Protein AF-X2JGP3-F1 (afdb_monomer_lite)

Organism: Escherichia coli (NCBI:txid562)

pLDDT: mean 93.99, std 7.28, range [51.81, 98.81]

Foldseek 3Di:
DPCCVQQHVDDDDFVRLQVVQVCLVVVNDPDDPVVSVVCVVPFDWDAAPPGKIWGWDKDKHAHADPVRHGDQQWIKIWIWGWIDDPRDIGTGIDIDTHRGHDPDGRNVVSVVCCSHCVVVVVVVD

InterPro domains:
  IPR001460 Penicillin-binding protein, transpeptidase [PF00905] (2-96)
  IPR012338 Beta-lactamase/transpeptidase-like [G3DSA:3.40.710.10] (1-125)
  IPR012338 Beta-lactamase/transpeptidase-like [SSF56601] (3-111)

Structure (mmCIF, N/CA/C/O backbone):
data_AF-X2JGP3-F1
#
_entry.id   AF-X2JGP3-F1
#
loop_
_atom_site.group_PDB
_atom_site.id
_atom_site.type_symbol
_atom_site.label_atom_id
_atom_site.label_alt_id
_atom_site.label_comp_id
_atom_site.label_asym_id
_atom_site.label_entity_id
_atom_site.label_seq_id
_atom_site.pdbx_PDB_ins_code
_atom_site.Cartn_x
_atom_site.Cartn_y
_atom_site.Cartn_z
_atom_site.occupancy
_atom_site.B_iso_or_equiv
_atom_site.auth_seq_id
_atom_site.auth_comp_id
_atom_site.auth_asym_id
_atom_site.auth_atom_id
_atom_site.pdbx_PDB_model_num
ATOM 1 N N . MET A 1 1 ? 11.694 18.860 -6.972 1.00 55.53 1 MET A N 1
ATOM 2 C CA . MET A 1 1 ? 11.766 17.402 -6.714 1.00 55.53 1 MET A CA 1
ATOM 3 C C . MET A 1 1 ? 10.374 16.788 -6.854 1.00 55.53 1 MET A C 1
ATOM 5 O O . MET A 1 1 ? 9.658 16.713 -5.870 1.00 55.53 1 MET A O 1
ATOM 9 N N . THR A 1 2 ? 9.961 16.382 -8.056 1.00 74.50 2 THR A N 1
ATOM 10 C CA . THR A 1 2 ? 8.604 15.843 -8.314 1.00 74.50 2 THR A CA 1
ATOM 11 C C . THR A 1 2 ? 8.587 14.356 -8.690 1.00 74.50 2 THR A C 1
ATOM 13 O O . THR A 1 2 ? 7.562 13.853 -9.127 1.00 74.50 2 THR A O 1
ATOM 16 N N . GLN A 1 3 ? 9.717 13.647 -8.562 1.00 84.44 3 GLN A N 1
ATOM 17 C CA . GLN A 1 3 ? 9.841 12.245 -8.996 1.00 84.44 3 GLN A CA 1
ATOM 18 C C . GLN A 1 3 ? 10.696 11.375 -8.057 1.00 84.44 3 GLN A C 1
ATOM 20 O O . GLN A 1 3 ? 11.064 10.262 -8.423 1.00 84.44 3 GLN A O 1
ATOM 25 N N . SER A 1 4 ? 11.018 11.838 -6.841 1.00 89.25 4 SER A N 1
ATOM 26 C CA . SER A 1 4 ? 11.873 11.079 -5.906 1.00 89.25 4 SER A CA 1
ATOM 27 C C . SER A 1 4 ? 11.289 9.712 -5.527 1.00 89.25 4 SER A C 1
ATOM 29 O O . SER A 1 4 ? 12.045 8.788 -5.248 1.00 89.25 4 SER A O 1
ATOM 31 N N . TRP A 1 5 ? 9.962 9.565 -5.565 1.00 88.38 5 TRP A N 1
ATOM 32 C CA . TRP A 1 5 ? 9.235 8.324 -5.277 1.00 88.38 5 TRP A CA 1
ATOM 33 C C . TRP A 1 5 ? 9.018 7.419 -6.502 1.00 88.38 5 TRP A C 1
ATOM 35 O O . TRP A 1 5 ? 8.537 6.298 -6.357 1.00 88.38 5 TRP A O 1
ATOM 45 N N . LEU A 1 6 ? 9.362 7.873 -7.713 1.00 85.75 6 LEU A N 1
ATOM 46 C CA . LEU A 1 6 ? 9.202 7.102 -8.951 1.00 85.75 6 LEU A CA 1
ATOM 47 C C . LEU A 1 6 ? 10.472 6.300 -9.251 1.00 85.75 6 LEU A C 1
ATOM 49 O O . LEU A 1 6 ? 11.242 6.642 -10.150 1.00 85.75 6 LEU A O 1
ATOM 53 N N . MET A 1 7 ? 10.697 5.228 -8.483 1.00 83.06 7 MET A N 1
ATOM 54 C CA . MET A 1 7 ? 11.856 4.333 -8.647 1.00 83.06 7 MET A CA 1
ATOM 55 C C . MET A 1 7 ? 13.189 5.107 -8.672 1.00 83.06 7 MET A C 1
ATOM 57 O O . MET A 1 7 ? 14.015 4.934 -9.576 1.00 83.06 7 MET A O 1
ATOM 61 N N . SER A 1 8 ? 13.347 6.027 -7.717 1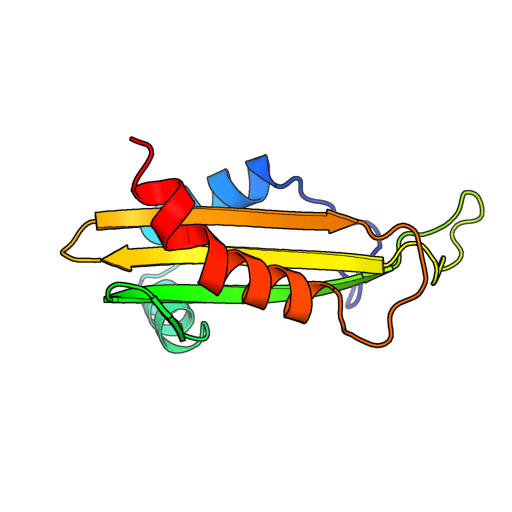.00 84.69 8 SER A N 1
ATOM 62 C CA . SER A 1 8 ? 14.472 6.959 -7.617 1.00 84.69 8 SER A CA 1
ATOM 63 C C . SER A 1 8 ? 15.066 6.915 -6.201 1.00 84.69 8 SER A C 1
ATOM 65 O O . SER A 1 8 ? 15.346 5.830 -5.700 1.00 84.69 8 SER A O 1
ATOM 67 N N . SER A 1 9 ? 15.304 8.063 -5.567 1.00 86.88 9 SER A N 1
ATOM 68 C CA . SER A 1 9 ? 16.019 8.153 -4.293 1.00 86.88 9 SER A CA 1
ATOM 69 C C . SER A 1 9 ? 15.194 7.757 -3.070 1.00 86.88 9 SER A C 1
ATOM 71 O O . SER A 1 9 ? 15.766 7.283 -2.090 1.00 86.88 9 SER A O 1
ATOM 73 N N . LEU A 1 10 ? 13.871 7.944 -3.093 1.00 91.56 10 LEU A N 1
ATOM 74 C CA . LEU A 1 10 ? 13.020 7.541 -1.978 1.00 91.56 10 LEU A CA 1
ATOM 75 C C . LEU A 1 10 ? 12.776 6.033 -2.047 1.00 91.56 10 LEU A C 1
ATOM 77 O O . LEU A 1 10 ? 12.213 5.526 -3.018 1.00 91.56 10 LEU A O 1
ATOM 81 N N . THR A 1 11 ? 13.169 5.332 -0.990 1.00 93.44 11 THR A N 1
ATOM 82 C CA . THR A 1 11 ? 12.964 3.891 -0.833 1.00 93.44 11 THR A CA 1
ATOM 83 C C . THR A 1 11 ? 12.307 3.609 0.511 1.00 93.44 11 THR A C 1
ATOM 85 O O . THR A 1 11 ? 12.467 4.371 1.463 1.00 93.44 11 THR A O 1
ATOM 88 N N . ILE A 1 12 ? 11.512 2.543 0.564 1.00 97.00 12 ILE A N 1
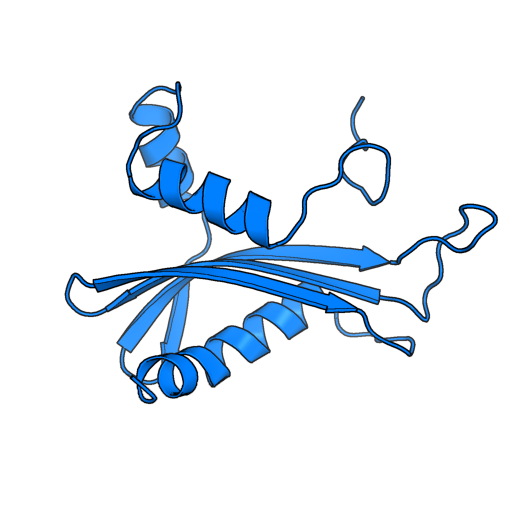ATOM 89 C CA . ILE A 1 12 ? 10.840 2.080 1.777 1.00 97.00 12 ILE A CA 1
ATOM 90 C C . ILE A 1 12 ? 10.618 0.569 1.669 1.00 97.00 12 ILE A C 1
ATOM 92 O O . ILE A 1 12 ? 10.176 0.062 0.635 1.00 97.00 12 ILE A O 1
ATOM 96 N N . SER A 1 13 ? 10.953 -0.166 2.721 1.00 97.62 13 SER A N 1
ATOM 97 C CA . SER A 1 13 ? 10.734 -1.610 2.812 1.00 97.62 13 SER A CA 1
ATOM 98 C C . SER A 1 13 ? 9.282 -1.944 3.191 1.00 97.62 13 SER A C 1
ATOM 100 O O . SER A 1 13 ? 8.583 -1.108 3.773 1.00 97.62 13 SER A O 1
ATOM 102 N N . PRO A 1 14 ? 8.802 -3.184 2.954 1.00 98.06 14 PRO A N 1
ATOM 103 C CA . PRO A 1 14 ? 7.473 -3.597 3.412 1.00 98.06 14 PRO A CA 1
ATOM 104 C C . PRO A 1 14 ? 7.298 -3.454 4.928 1.00 98.06 14 PRO A C 1
ATOM 106 O O . PRO A 1 14 ? 6.236 -3.066 5.398 1.00 98.06 14 PRO A O 1
ATOM 109 N N . LYS A 1 15 ? 8.354 -3.703 5.710 1.00 98.44 15 LYS A N 1
ATOM 110 C CA . LYS A 1 15 ? 8.315 -3.548 7.169 1.00 98.44 15 LYS A CA 1
ATOM 111 C C . LYS A 1 15 ? 8.111 -2.088 7.582 1.00 98.44 15 LYS A C 1
ATOM 113 O O . LYS A 1 15 ? 7.326 -1.820 8.487 1.00 98.44 15 LYS A O 1
ATOM 118 N N . GLU A 1 16 ? 8.786 -1.155 6.920 1.00 98.56 16 GLU A N 1
ATOM 119 C CA . GLU A 1 16 ? 8.615 0.279 7.178 1.00 98.56 16 GLU A CA 1
ATOM 120 C C . GLU A 1 16 ? 7.232 0.773 6.734 1.00 98.56 16 GLU A C 1
ATOM 122 O O . GLU A 1 16 ? 6.623 1.566 7.450 1.00 98.56 16 GLU A O 1
ATOM 127 N N . GLN A 1 17 ? 6.682 0.242 5.632 1.00 98.62 17 GLN A N 1
ATOM 128 C CA . GLN A 1 17 ? 5.285 0.485 5.237 1.00 98.62 17 GLN A CA 1
ATOM 129 C C . GLN A 1 17 ? 4.313 0.076 6.353 1.00 98.62 17 GLN A C 1
ATOM 131 O O . GLN A 1 17 ? 3.459 0.868 6.750 1.00 98.62 17 GLN A O 1
ATOM 136 N N . ILE A 1 18 ? 4.478 -1.127 6.919 1.00 98.56 18 ILE A N 1
ATOM 137 C CA . ILE A 1 18 ? 3.663 -1.592 8.052 1.00 98.56 18 ILE A CA 1
ATOM 138 C C . ILE A 1 18 ? 3.805 -0.655 9.255 1.00 98.56 18 ILE A C 1
ATOM 140 O O . ILE A 1 18 ? 2.803 -0.283 9.858 1.00 98.56 18 ILE A O 1
ATOM 144 N N . GLN A 1 19 ? 5.025 -0.252 9.618 1.00 98.56 19 GLN A N 1
ATOM 145 C CA . GLN A 1 19 ? 5.252 0.638 10.764 1.00 98.56 19 GLN A CA 1
ATOM 146 C C . GLN A 1 19 ? 4.600 2.011 10.577 1.00 98.56 19 GLN A C 1
ATOM 148 O O . GLN A 1 19 ? 4.001 2.541 11.516 1.00 98.56 19 GLN A O 1
ATOM 153 N N . PHE A 1 20 ? 4.691 2.579 9.374 1.00 98.62 20 PHE A N 1
ATOM 154 C CA . PHE A 1 20 ? 4.009 3.821 9.030 1.00 98.62 20 PHE A CA 1
ATOM 155 C C . PHE A 1 20 ? 2.489 3.664 9.141 1.00 98.62 20 PHE A C 1
ATOM 157 O O . PHE A 1 20 ? 1.844 4.451 9.834 1.00 98.62 20 PHE A O 1
ATOM 164 N N . LEU A 1 21 ? 1.927 2.617 8.531 1.00 98.38 21 LEU A N 1
ATOM 165 C CA . LEU A 1 21 ? 0.487 2.369 8.531 1.00 98.38 21 LEU A CA 1
ATOM 166 C C . LEU A 1 21 ? -0.058 2.060 9.927 1.00 98.38 21 LEU A C 1
ATOM 168 O O . LEU A 1 21 ? -1.115 2.568 10.272 1.00 98.38 21 LEU A O 1
ATOM 172 N N . LEU A 1 22 ? 0.671 1.324 10.772 1.00 98.25 22 LEU A N 1
ATOM 173 C CA . LEU A 1 22 ? 0.289 1.099 12.173 1.00 98.25 22 LEU A CA 1
ATOM 174 C C . LEU A 1 22 ? 0.178 2.412 12.957 1.00 98.25 22 LEU A C 1
ATOM 176 O O . LEU A 1 22 ? -0.713 2.564 13.789 1.00 98.25 22 LEU A O 1
ATOM 180 N N . ARG A 1 23 ? 1.070 3.376 12.700 1.00 98.38 23 ARG A N 1
ATOM 181 C CA . ARG A 1 23 ? 0.965 4.713 13.299 1.00 98.38 23 ARG A CA 1
ATOM 182 C C . ARG A 1 23 ? -0.180 5.515 12.700 1.00 98.38 23 ARG A C 1
ATOM 184 O O . ARG A 1 23 ? -0.828 6.234 13.449 1.00 98.38 23 ARG A O 1
ATOM 191 N N . PHE A 1 24 ? -0.411 5.403 11.394 1.00 97.94 24 PHE A N 1
ATOM 192 C CA . PHE A 1 24 ? -1.523 6.065 10.718 1.00 97.94 24 PHE A CA 1
ATOM 193 C C . PHE A 1 24 ? -2.865 5.605 11.295 1.00 97.94 24 PHE A C 1
ATOM 195 O O . PHE A 1 24 ? -3.619 6.431 11.798 1.00 97.94 24 PHE A O 1
ATOM 202 N N . VAL A 1 25 ? -3.120 4.293 11.327 1.00 96.25 25 VAL A N 1
ATOM 203 C CA . VAL A 1 25 ? -4.402 3.762 11.813 1.00 96.25 25 VAL A CA 1
ATOM 204 C C . VAL A 1 25 ? -4.623 4.001 13.307 1.00 96.25 25 VAL A C 1
ATOM 206 O O . VAL A 1 25 ? -5.756 4.111 13.755 1.00 96.25 25 VAL A O 1
ATOM 209 N N . ALA A 1 26 ? -3.543 4.147 14.080 1.00 96.44 26 ALA A N 1
ATOM 210 C CA . ALA A 1 26 ? -3.600 4.502 15.495 1.00 96.44 26 ALA A CA 1
ATOM 211 C C . ALA A 1 26 ? -3.623 6.022 15.765 1.00 96.44 26 ALA A C 1
ATOM 213 O O . ALA A 1 26 ? -3.502 6.412 16.925 1.00 96.44 26 ALA A O 1
ATOM 214 N N . HIS A 1 27 ? -3.699 6.867 14.728 1.00 97.69 27 HIS A N 1
ATOM 215 C CA . HIS A 1 27 ? -3.659 8.335 14.819 1.00 97.69 27 HIS A CA 1
ATOM 216 C C . HIS A 1 27 ? -2.406 8.877 15.556 1.00 97.69 27 HIS A C 1
ATOM 218 O O . HIS A 1 27 ? -2.458 9.823 16.335 1.00 97.69 27 HIS A O 1
ATOM 224 N N . LYS A 1 28 ? -1.229 8.267 15.325 1.00 98.31 28 LYS A N 1
ATOM 225 C CA . LYS A 1 28 ? 0.065 8.591 15.984 1.00 98.31 28 LYS A CA 1
ATOM 226 C C . LYS A 1 28 ? 1.092 9.300 15.089 1.00 98.31 28 LYS A C 1
ATOM 228 O O . LYS A 1 28 ? 2.274 9.410 15.444 1.00 98.31 28 LYS A O 1
ATOM 233 N N . LEU A 1 29 ? 0.710 9.710 13.888 1.00 98.31 29 LEU A N 1
ATOM 234 C CA . LEU A 1 29 ? 1.483 10.638 13.060 1.00 98.31 29 LEU A CA 1
ATOM 235 C C . LEU A 1 29 ? 1.270 12.088 13.542 1.00 98.31 29 LEU A C 1
ATOM 237 O O . LEU A 1 29 ? 0.166 12.429 13.961 1.00 98.31 29 LEU A O 1
ATOM 241 N N . PRO A 1 30 ? 2.300 12.952 13.474 1.00 98.00 30 PRO A N 1
ATOM 242 C CA . PRO A 1 30 ? 2.221 14.347 13.908 1.00 98.00 30 PRO A CA 1
ATOM 243 C C . PRO A 1 30 ? 1.554 15.227 12.833 1.00 98.00 30 PRO A C 1
ATOM 245 O O . PRO A 1 30 ? 2.190 16.097 12.243 1.00 98.00 30 PRO A O 1
ATOM 248 N N . VAL A 1 31 ? 0.284 14.955 12.540 1.00 97.94 31 VAL A N 1
ATOM 249 C CA . VAL A 1 31 ? -0.563 15.700 11.591 1.00 97.94 31 VAL A CA 1
ATOM 250 C C . VAL A 1 31 ? -1.903 16.030 12.256 1.00 97.94 31 VAL A C 1
ATOM 252 O O . VAL A 1 31 ? -2.194 15.519 13.334 1.00 97.94 31 VAL A O 1
ATOM 255 N N . SER A 1 32 ? -2.710 16.907 11.655 1.00 98.38 32 SER A N 1
ATOM 256 C CA . SER A 1 32 ? -4.028 17.258 12.200 1.00 98.38 32 SER A CA 1
ATOM 257 C C . SER A 1 32 ? -5.044 16.123 12.037 1.00 98.38 32 SER A C 1
ATOM 259 O O . SER A 1 32 ? -4.959 15.352 11.083 1.00 98.38 32 SER A O 1
ATOM 261 N N . GLU A 1 33 ? -6.063 16.077 12.902 1.00 98.00 33 GLU A N 1
ATOM 262 C CA . GLU A 1 33 ? -7.203 15.150 12.751 1.00 98.00 33 GLU A CA 1
ATOM 263 C C . GLU A 1 33 ? -7.875 15.287 11.380 1.00 98.00 33 GLU A C 1
ATOM 265 O O . GLU A 1 33 ? -8.087 14.296 10.691 1.00 98.00 33 GLU A O 1
ATOM 270 N N . ALA A 1 34 ? -8.049 16.521 10.895 1.00 98.31 34 ALA A N 1
ATOM 271 C CA . ALA A 1 34 ? -8.585 16.767 9.558 1.00 98.31 34 ALA A CA 1
ATOM 272 C C . ALA A 1 34 ? -7.759 16.098 8.437 1.00 98.31 34 ALA A C 1
ATOM 274 O O . ALA A 1 34 ? -8.311 15.726 7.403 1.00 98.31 34 ALA A O 1
ATOM 275 N N . ALA A 1 35 ? -6.441 15.932 8.609 1.00 98.12 35 ALA A N 1
ATOM 276 C CA . ALA A 1 35 ? -5.617 15.220 7.634 1.00 98.12 35 ALA A CA 1
ATOM 277 C C . ALA A 1 35 ? -5.885 13.707 7.651 1.00 98.12 35 ALA A C 1
ATOM 279 O O . ALA A 1 35 ? -5.881 13.088 6.585 1.00 98.12 35 ALA A O 1
ATOM 280 N N . TYR A 1 36 ? -6.149 13.120 8.824 1.00 98.00 36 TYR A N 1
ATOM 281 C CA . TYR A 1 36 ? -6.606 11.734 8.917 1.00 98.00 36 TYR A CA 1
ATOM 282 C C . TYR A 1 36 ? -7.967 11.572 8.258 1.00 98.00 36 TYR A C 1
ATOM 284 O O . TYR A 1 36 ? -8.088 10.729 7.374 1.00 98.00 36 TYR A O 1
ATOM 292 N N . ASP A 1 37 ? -8.943 12.410 8.607 1.00 97.44 37 ASP A N 1
ATOM 293 C CA . ASP A 1 37 ? -10.303 12.338 8.060 1.00 97.44 37 ASP A CA 1
ATOM 294 C C . ASP A 1 37 ? -10.290 12.371 6.528 1.00 97.44 37 ASP A C 1
ATOM 296 O O . ASP A 1 37 ? -10.885 11.522 5.861 1.00 97.44 37 ASP A O 1
ATOM 300 N N . MET A 1 38 ? -9.528 13.306 5.955 1.00 97.88 38 MET A N 1
ATOM 301 C CA . MET A 1 38 ? -9.378 13.423 4.506 1.00 97.88 38 MET A CA 1
ATOM 302 C C . MET A 1 38 ? -8.654 12.223 3.889 1.00 97.88 38 MET A C 1
ATOM 304 O O . MET A 1 38 ? -9.025 11.778 2.801 1.00 97.88 38 MET A O 1
ATOM 308 N N . ALA A 1 39 ? -7.630 11.680 4.549 1.00 96.19 39 ALA A N 1
ATOM 309 C CA . ALA A 1 39 ? -6.943 10.485 4.067 1.00 96.19 39 ALA A CA 1
ATOM 310 C C . ALA A 1 39 ? -7.869 9.258 4.088 1.00 96.19 39 ALA A C 1
ATOM 312 O O . ALA A 1 39 ? -7.983 8.565 3.078 1.00 96.19 39 ALA A O 1
ATOM 313 N N . TYR A 1 40 ? -8.586 9.024 5.189 1.00 95.06 40 TYR A N 1
ATOM 314 C CA . TYR A 1 40 ? -9.573 7.949 5.301 1.00 95.06 40 TYR A CA 1
ATOM 315 C C . TYR A 1 40 ? -10.684 8.075 4.254 1.00 95.06 40 TYR A C 1
ATOM 317 O O . TYR A 1 40 ? -11.046 7.079 3.632 1.00 95.06 40 TYR A O 1
ATOM 325 N N . ALA A 1 41 ? -11.172 9.291 3.998 1.00 95.88 41 ALA A N 1
ATOM 326 C CA . ALA A 1 41 ? -12.227 9.537 3.017 1.00 95.88 41 ALA A CA 1
ATOM 327 C C . ALA A 1 41 ? -11.782 9.340 1.555 1.00 95.88 41 ALA A C 1
ATOM 329 O O . ALA A 1 41 ? -12.625 9.150 0.679 1.00 95.88 41 ALA A O 1
ATOM 330 N N . THR A 1 42 ? -10.479 9.414 1.265 1.00 97.25 42 THR A N 1
ATOM 331 C CA . THR A 1 42 ? -9.956 9.388 -0.114 1.00 97.25 42 THR A CA 1
ATOM 332 C C . THR A 1 42 ? -9.233 8.098 -0.480 1.00 97.25 42 THR A C 1
ATOM 334 O O . THR A 1 42 ? -9.109 7.788 -1.670 1.00 97.25 42 THR A O 1
ATOM 337 N N . ILE A 1 43 ? -8.757 7.325 0.499 1.00 97.81 43 ILE A N 1
ATOM 338 C CA . ILE A 1 43 ? -8.134 6.028 0.230 1.00 97.81 43 ILE A CA 1
ATOM 339 C C . ILE A 1 43 ? -9.200 5.063 -0.312 1.00 97.81 43 ILE A C 1
ATOM 341 O O . ILE A 1 43 ? -10.215 4.839 0.348 1.00 97.81 43 ILE A O 1
ATOM 345 N N . PRO A 1 44 ? -8.977 4.450 -1.493 1.00 98.00 44 PRO A N 1
ATOM 346 C CA . PRO A 1 44 ? -9.942 3.527 -2.071 1.00 98.00 44 PRO A CA 1
ATOM 347 C C . PRO A 1 44 ? -10.238 2.344 -1.152 1.00 98.00 44 PRO A C 1
ATOM 349 O O . PRO A 1 44 ? -9.321 1.727 -0.601 1.00 98.00 44 PRO A O 1
ATOM 352 N N . GLN A 1 45 ? -11.521 2.003 -1.071 1.00 97.69 45 GLN A N 1
ATOM 353 C CA . GLN A 1 45 ? -12.017 0.824 -0.380 1.00 97.69 45 GLN A CA 1
ATOM 354 C C . GLN A 1 45 ? -12.424 -0.254 -1.392 1.00 97.69 45 GLN A C 1
ATOM 356 O O . GLN A 1 45 ? -13.038 0.030 -2.421 1.00 97.69 45 GLN A O 1
ATOM 361 N N . TYR A 1 46 ? -12.108 -1.501 -1.070 1.00 97.38 46 TYR A N 1
ATOM 362 C CA . TYR A 1 46 ? -12.424 -2.701 -1.833 1.00 97.38 46 TYR A CA 1
ATOM 363 C C . TYR A 1 46 ? -13.108 -3.717 -0.919 1.00 97.38 46 TYR A C 1
ATOM 365 O O . TYR A 1 46 ? -12.891 -3.717 0.292 1.00 97.38 46 TYR A O 1
ATOM 373 N N . GLN A 1 47 ? -13.916 -4.600 -1.494 1.00 96.19 47 GLN A N 1
ATOM 374 C CA . GLN A 1 47 ? -14.495 -5.726 -0.765 1.00 96.19 47 GLN A CA 1
ATOM 375 C C . GLN A 1 47 ? -13.666 -6.978 -1.045 1.00 96.19 47 GLN A C 1
ATOM 377 O O . GLN A 1 47 ? -13.431 -7.317 -2.206 1.00 96.19 47 GLN A O 1
ATOM 382 N N . ALA A 1 48 ? -13.222 -7.646 0.013 1.00 94.06 48 ALA A N 1
ATOM 383 C CA . ALA A 1 48 ? -12.651 -8.984 -0.049 1.00 94.06 48 ALA A CA 1
ATOM 384 C C . ALA A 1 48 ? -13.690 -10.013 0.423 1.00 94.06 48 ALA A C 1
ATOM 386 O O . ALA A 1 48 ? -14.724 -9.667 1.007 1.00 94.06 48 ALA A O 1
ATOM 387 N N . ALA A 1 49 ? -13.435 -11.294 0.152 1.00 88.12 49 ALA A N 1
ATOM 388 C CA . ALA A 1 49 ? -14.354 -12.351 0.556 1.00 88.12 49 ALA A CA 1
ATOM 389 C C . ALA A 1 49 ? -14.538 -12.400 2.087 1.00 88.12 49 ALA A C 1
ATOM 391 O O . ALA A 1 49 ? -13.746 -11.866 2.865 1.00 88.12 49 ALA A O 1
ATOM 392 N N . GLU A 1 50 ? -15.634 -13.024 2.516 1.00 88.69 50 GLU A N 1
ATOM 393 C CA . GLU A 1 50 ? -16.027 -13.141 3.925 1.00 88.69 50 GLU A CA 1
ATOM 394 C C . GLU A 1 50 ? -16.252 -11.807 4.664 1.00 88.69 50 GLU A C 1
ATOM 396 O O . GLU A 1 50 ? -16.138 -11.757 5.890 1.00 88.69 50 GLU A O 1
ATOM 401 N N . GLY A 1 51 ? -16.586 -10.727 3.953 1.00 91.19 51 GLY A N 1
ATOM 402 C CA . GLY A 1 51 ? -16.999 -9.459 4.566 1.00 91.19 51 GLY A CA 1
ATOM 403 C C . GLY A 1 51 ? -15.852 -8.596 5.096 1.00 91.19 51 GLY A C 1
ATOM 404 O O . GLY A 1 51 ? -16.071 -7.779 5.987 1.00 91.19 51 GLY A O 1
ATOM 405 N N . TRP A 1 52 ? -14.635 -8.782 4.581 1.00 96.50 52 TRP A N 1
ATOM 406 C CA . TRP A 1 52 ? -13.521 -7.872 4.841 1.00 96.50 52 TRP A CA 1
ATOM 407 C C . TRP A 1 52 ? -13.631 -6.619 3.962 1.00 96.50 52 TRP A C 1
ATOM 409 O O . TRP A 1 52 ? -13.616 -6.716 2.733 1.00 96.50 52 TRP A O 1
ATOM 419 N N . ALA A 1 53 ? -13.663 -5.442 4.586 1.00 97.25 53 ALA A N 1
ATOM 420 C CA . ALA A 1 53 ? -13.476 -4.166 3.901 1.00 97.25 53 ALA A CA 1
ATOM 421 C C . ALA A 1 53 ? -11.980 -3.834 3.863 1.00 97.25 53 ALA A C 1
ATOM 423 O O . ALA A 1 53 ? -11.328 -3.787 4.902 1.00 97.25 53 ALA A O 1
ATOM 424 N N . VAL A 1 54 ? -11.416 -3.629 2.676 1.00 98.19 54 VAL A N 1
ATOM 425 C CA . VAL A 1 54 ? -9.979 -3.402 2.476 1.00 98.19 54 VAL A CA 1
ATOM 426 C C . VAL A 1 54 ? -9.750 -1.987 1.973 1.00 98.19 54 VAL A C 1
ATOM 428 O O . VAL A 1 54 ? -10.140 -1.657 0.857 1.00 98.19 54 VAL A O 1
ATOM 431 N N . HIS A 1 55 ? -9.068 -1.165 2.758 1.00 98.38 55 HIS A N 1
ATOM 432 C CA . HIS A 1 55 ? -8.608 0.159 2.357 1.00 98.38 55 HIS A CA 1
ATOM 433 C C . HIS A 1 55 ? -7.165 0.052 1.897 1.00 98.38 55 HIS A C 1
ATOM 435 O O . HIS A 1 55 ? -6.325 -0.505 2.606 1.00 98.38 55 HIS A O 1
ATOM 441 N N . GLY A 1 56 ? -6.838 0.581 0.723 1.00 98.06 56 GLY A N 1
ATOM 442 C CA . GLY A 1 56 ? -5.454 0.502 0.285 1.00 98.06 56 GLY A CA 1
ATOM 443 C C . GLY A 1 56 ? -5.135 1.206 -1.011 1.00 98.06 56 GLY A C 1
ATOM 444 O O . GLY A 1 56 ? -6.001 1.591 -1.803 1.00 98.06 56 GLY A O 1
ATOM 445 N N . LYS A 1 57 ? -3.834 1.338 -1.248 1.00 98.44 57 LYS A N 1
ATOM 446 C CA . LYS A 1 57 ? -3.306 1.984 -2.441 1.00 98.44 57 LYS A CA 1
ATOM 447 C C . LYS A 1 57 ? -2.337 1.074 -3.177 1.00 98.44 57 LYS A C 1
ATOM 449 O O . LYS A 1 57 ? -1.417 0.502 -2.597 1.00 98.44 57 LYS A O 1
ATOM 454 N N . SER A 1 58 ? -2.557 0.974 -4.486 1.00 98.31 58 SER A N 1
ATOM 455 C CA . SER A 1 58 ? -1.650 0.318 -5.420 1.00 98.31 58 SER A CA 1
ATOM 456 C C . SER A 1 58 ? -0.511 1.243 -5.853 1.00 98.31 58 SER A C 1
ATOM 458 O O . SER A 1 58 ? -0.712 2.456 -6.013 1.00 98.31 58 SER A O 1
ATOM 460 N N . GLY A 1 59 ? 0.657 0.649 -6.096 1.00 97.75 59 GLY A N 1
ATOM 461 C CA . GLY A 1 59 ? 1.814 1.280 -6.728 1.00 97.75 59 GLY A CA 1
ATOM 462 C C . GLY A 1 59 ? 2.462 0.330 -7.732 1.00 97.75 59 GLY A C 1
ATOM 463 O O . GLY A 1 59 ? 2.548 -0.869 -7.486 1.00 97.75 59 GLY A O 1
ATOM 464 N N . SER A 1 60 ? 2.915 0.862 -8.863 1.00 97.19 60 SER A N 1
ATOM 465 C CA . SER A 1 60 ? 3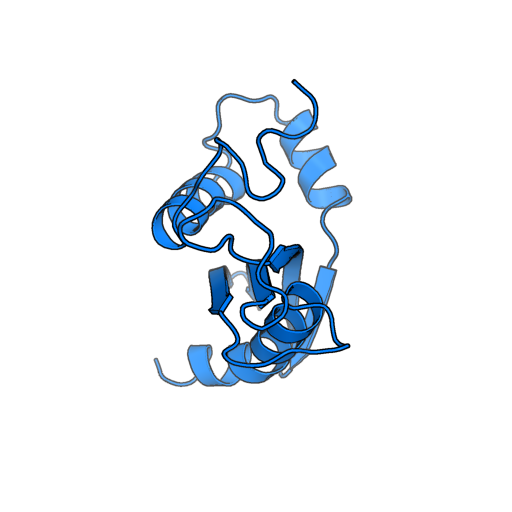.537 0.078 -9.933 1.00 97.19 60 SER A CA 1
ATOM 466 C C . SER A 1 60 ? 4.800 0.770 -10.420 1.00 97.19 60 SER A C 1
ATOM 468 O O . SER A 1 60 ? 4.868 1.998 -10.457 1.00 97.19 60 SER A O 1
ATOM 470 N N . GLY A 1 61 ? 5.782 -0.019 -10.825 1.00 95.06 61 GLY A N 1
ATOM 471 C CA . GLY A 1 61 ? 6.989 0.468 -11.474 1.00 95.06 61 GLY A CA 1
ATOM 472 C C . GLY A 1 61 ? 7.805 -0.687 -12.027 1.00 95.06 61 GLY A C 1
ATOM 473 O O . GLY A 1 61 ? 7.356 -1.829 -12.037 1.00 95.06 61 GLY A O 1
ATOM 474 N N . TRP A 1 62 ? 9.025 -0.391 -12.447 1.00 94.69 62 TRP A N 1
ATOM 475 C CA . TRP A 1 62 ? 9.993 -1.389 -12.884 1.00 94.69 62 TRP A CA 1
ATOM 476 C C . TRP A 1 62 ? 11.306 -1.140 -12.164 1.00 94.69 62 TRP A C 1
ATOM 478 O O . TRP A 1 62 ? 11.713 0.014 -11.991 1.00 94.69 62 TRP A O 1
ATOM 488 N N . LEU A 1 63 ? 11.965 -2.215 -11.734 1.00 92.94 63 LEU A N 1
ATOM 489 C CA . LEU A 1 63 ? 13.309 -2.098 -11.184 1.00 92.94 63 LEU A CA 1
ATOM 490 C C . LEU A 1 63 ? 14.270 -1.567 -12.250 1.00 92.94 63 LEU A C 1
ATOM 492 O O . LEU A 1 63 ? 14.059 -1.736 -13.452 1.00 92.94 63 LEU A O 1
ATOM 496 N N . ARG A 1 64 ? 15.342 -0.926 -11.789 1.00 90.94 64 ARG A N 1
ATOM 497 C CA . ARG A 1 64 ? 16.441 -0.501 -12.653 1.00 90.94 64 ARG A CA 1
ATOM 498 C C . ARG A 1 64 ? 17.510 -1.591 -12.712 1.00 90.94 64 ARG A C 1
ATOM 500 O O . ARG A 1 64 ? 17.707 -2.313 -11.737 1.00 90.94 64 ARG A O 1
ATOM 507 N N . ASP A 1 65 ? 18.165 -1.726 -13.858 1.00 90.06 65 ASP A N 1
ATOM 508 C CA . ASP A 1 65 ? 19.352 -2.565 -14.012 1.00 90.06 65 ASP A CA 1
ATOM 509 C C . ASP A 1 65 ? 20.593 -1.915 -13.368 1.00 90.06 65 ASP A C 1
ATOM 511 O O . ASP A 1 65 ? 20.530 -0.810 -12.822 1.00 90.06 65 ASP A O 1
ATOM 515 N N . ASN A 1 66 ? 21.739 -2.596 -13.444 1.00 90.06 66 ASN A N 1
ATOM 516 C CA . ASN A 1 66 ? 23.001 -2.108 -12.877 1.00 90.06 66 ASN A CA 1
ATOM 517 C C . ASN A 1 66 ? 23.490 -0.794 -13.515 1.00 90.06 66 ASN A C 1
ATOM 519 O O . ASN A 1 66 ? 24.296 -0.092 -12.911 1.00 90.06 66 ASN A O 1
ATOM 523 N N . ASN A 1 67 ? 22.992 -0.446 -14.706 1.00 90.81 67 ASN A N 1
ATOM 524 C CA . ASN A 1 67 ? 23.296 0.804 -15.401 1.00 90.81 67 ASN A CA 1
ATOM 525 C C . ASN A 1 67 ? 22.252 1.896 -15.098 1.00 90.81 67 ASN A C 1
ATOM 527 O O . ASN A 1 67 ? 22.275 2.969 -15.700 1.00 90.81 67 ASN A O 1
ATOM 531 N N . GLY A 1 68 ? 21.310 1.630 -14.189 1.00 86.69 68 GLY A N 1
ATOM 532 C CA . GLY A 1 68 ? 20.251 2.555 -13.808 1.00 86.69 68 GLY A CA 1
ATOM 533 C C . GLY A 1 68 ? 19.119 2.673 -14.832 1.00 86.69 68 GLY A C 1
ATOM 534 O O . GLY A 1 68 ? 18.244 3.526 -14.654 1.00 86.69 68 GLY A O 1
ATOM 535 N N . LYS A 1 69 ? 19.081 1.851 -15.886 1.00 90.94 69 LYS A N 1
ATOM 536 C CA . LYS A 1 69 ? 18.007 1.865 -16.889 1.00 90.94 69 LYS A CA 1
ATOM 537 C C . LYS A 1 69 ? 16.823 1.028 -16.407 1.00 90.94 69 LYS A C 1
ATOM 539 O O . LYS A 1 69 ? 17.002 0.032 -15.719 1.00 90.94 69 LYS A O 1
ATOM 544 N N . ILE A 1 70 ? 15.603 1.427 -16.769 1.00 91.31 70 ILE A N 1
ATOM 545 C CA . ILE A 1 70 ? 14.393 0.634 -16.506 1.00 91.31 70 ILE A CA 1
ATOM 546 C C . ILE A 1 70 ? 14.542 -0.769 -17.110 1.00 91.31 70 ILE A C 1
ATOM 548 O O . ILE A 1 70 ? 14.849 -0.907 -18.295 1.00 91.31 70 ILE A O 1
ATOM 552 N N . ASN A 1 71 ? 14.281 -1.794 -16.300 1.00 93.25 71 ASN A N 1
ATOM 553 C CA . ASN A 1 71 ? 14.219 -3.187 -16.717 1.00 93.25 71 ASN A CA 1
ATOM 554 C C . ASN A 1 71 ? 12.758 -3.658 -16.735 1.00 93.25 71 ASN A C 1
ATOM 556 O O . ASN A 1 71 ? 12.192 -4.026 -15.703 1.00 93.25 71 ASN A O 1
ATOM 560 N N . GLU A 1 72 ? 12.147 -3.664 -17.921 1.00 92.44 72 GLU A N 1
ATOM 561 C CA . GLU A 1 72 ? 10.738 -4.050 -18.098 1.00 92.44 72 GLU A CA 1
ATOM 562 C C . GLU A 1 72 ? 10.443 -5.509 -17.720 1.00 92.44 72 GLU A C 1
ATOM 564 O O . GLU A 1 72 ? 9.306 -5.830 -17.378 1.00 92.44 72 GLU A O 1
ATOM 569 N N . SER A 1 73 ? 11.459 -6.377 -17.702 1.00 94.62 73 SER A N 1
ATOM 570 C CA . SER A 1 73 ? 11.346 -7.775 -17.260 1.00 94.62 73 SER A CA 1
ATOM 571 C C . SER A 1 73 ? 11.361 -7.926 -15.736 1.00 94.62 73 SER A C 1
ATOM 573 O O . SER A 1 73 ? 11.317 -9.039 -15.214 1.00 94.62 73 SER A O 1
ATOM 575 N N . ARG A 1 74 ? 11.465 -6.817 -14.998 1.00 95.12 74 ARG A N 1
ATOM 576 C CA . ARG A 1 74 ? 11.454 -6.772 -13.531 1.00 95.12 74 ARG A CA 1
ATOM 577 C C . ARG A 1 74 ? 10.373 -5.808 -13.028 1.00 95.12 74 ARG A C 1
ATOM 579 O O . ARG A 1 74 ? 10.707 -4.833 -12.343 1.00 95.12 74 ARG A O 1
ATOM 586 N N . PRO A 1 75 ? 9.087 -6.030 -13.367 1.00 96.06 75 PRO A N 1
ATOM 587 C CA . PRO A 1 75 ? 8.009 -5.198 -12.855 1.00 96.06 75 PRO A CA 1
ATOM 588 C C . PRO A 1 75 ? 7.917 -5.331 -11.332 1.00 96.06 75 PRO A C 1
ATOM 590 O O . PRO A 1 75 ? 8.107 -6.407 -10.767 1.00 96.06 75 PRO A O 1
ATOM 593 N N . GLN A 1 76 ? 7.617 -4.219 -10.676 1.00 96.56 76 GLN A N 1
ATOM 594 C CA . GLN A 1 76 ? 7.375 -4.113 -9.246 1.00 96.56 76 GLN A CA 1
ATOM 595 C C . GLN A 1 76 ? 5.914 -3.734 -9.011 1.00 96.56 76 GLN A C 1
ATOM 597 O O . GLN A 1 76 ? 5.415 -2.760 -9.585 1.00 96.56 76 GLN A O 1
ATOM 602 N N . GLY A 1 77 ? 5.256 -4.474 -8.126 1.00 97.75 77 GLY A N 1
ATOM 603 C CA . GLY A 1 77 ? 3.900 -4.223 -7.663 1.00 97.75 77 GLY A CA 1
ATOM 604 C C . GLY A 1 77 ? 3.839 -4.004 -6.162 1.00 97.75 77 GLY A C 1
ATOM 605 O O . GLY A 1 77 ? 4.403 -4.778 -5.395 1.00 97.75 77 GLY A O 1
ATOM 606 N N . TRP A 1 78 ? 3.129 -2.962 -5.750 1.00 98.56 78 TRP A N 1
ATOM 607 C CA . TRP A 1 78 ? 2.774 -2.694 -4.364 1.00 98.56 78 TRP A CA 1
ATOM 608 C C . TRP A 1 78 ? 1.265 -2.692 -4.195 1.00 98.56 78 TRP A C 1
ATOM 610 O O . TRP A 1 78 ? 0.552 -2.071 -4.988 1.00 98.56 78 TRP A O 1
ATOM 620 N N . PHE A 1 79 ? 0.807 -3.277 -3.095 1.00 98.62 79 PHE A N 1
ATOM 621 C CA . PHE A 1 79 ? -0.486 -2.962 -2.508 1.00 98.62 79 PHE A CA 1
ATOM 622 C C . PHE A 1 79 ? -0.343 -2.905 -0.989 1.00 98.62 79 PHE A C 1
ATOM 624 O O . PHE A 1 79 ? 0.072 -3.875 -0.352 1.00 98.62 79 PHE A O 1
ATOM 631 N N . VAL A 1 80 ? -0.627 -1.741 -0.411 1.00 98.81 80 VAL A N 1
ATOM 632 C CA . VAL A 1 80 ? -0.461 -1.477 1.024 1.00 98.81 80 VAL A CA 1
ATOM 633 C C . VAL A 1 80 ? -1.728 -0.851 1.584 1.00 98.81 80 VAL A C 1
ATOM 635 O O . VAL A 1 80 ? -2.418 -0.113 0.872 1.00 98.81 80 VAL A O 1
ATOM 638 N N . GLY A 1 81 ? -2.025 -1.126 2.851 1.00 98.50 81 GLY A N 1
ATOM 639 C CA . GLY A 1 81 ? -3.218 -0.596 3.494 1.00 98.50 81 GLY A CA 1
ATOM 640 C C . GLY A 1 81 ? -3.620 -1.355 4.750 1.00 98.50 81 GLY A C 1
ATOM 641 O O . GLY A 1 81 ? -2.781 -1.955 5.428 1.00 98.50 81 GLY A O 1
ATOM 642 N N . TRP A 1 82 ? -4.910 -1.317 5.063 1.00 98.31 82 TRP A N 1
ATOM 643 C CA . TRP A 1 82 ? -5.496 -2.046 6.181 1.00 98.31 82 TRP A CA 1
ATOM 644 C C . TRP A 1 82 ? -6.837 -2.667 5.789 1.00 98.31 82 TRP A C 1
ATOM 646 O O . TRP A 1 82 ? -7.501 -2.227 4.853 1.00 98.31 82 TRP A O 1
ATOM 656 N N . ALA A 1 83 ? -7.216 -3.724 6.494 1.00 97.75 83 ALA A N 1
ATOM 657 C CA . ALA A 1 83 ? -8.477 -4.416 6.318 1.00 97.75 83 ALA A CA 1
ATOM 658 C C . ALA A 1 83 ? -9.259 -4.456 7.627 1.00 97.75 83 ALA A C 1
ATOM 660 O O . ALA A 1 83 ? -8.668 -4.597 8.700 1.00 97.75 83 ALA A O 1
ATOM 661 N N . GLU A 1 84 ? -10.579 -4.367 7.529 1.00 96.62 84 GLU A N 1
ATOM 662 C CA . GLU A 1 84 ? -11.499 -4.291 8.656 1.00 96.62 84 GLU A CA 1
ATOM 663 C C . GLU A 1 84 ? -12.603 -5.336 8.535 1.00 96.62 84 GLU A C 1
ATOM 665 O O . GLU A 1 84 ? -13.187 -5.534 7.467 1.00 96.62 84 GLU A O 1
ATOM 670 N N . LYS A 1 85 ? -12.888 -6.011 9.649 1.00 95.38 85 LYS A N 1
ATOM 671 C CA . LYS A 1 85 ? -14.015 -6.936 9.792 1.00 95.38 85 LYS A CA 1
ATOM 672 C C . LYS A 1 85 ? -14.415 -7.018 11.259 1.00 95.38 85 LYS A C 1
ATOM 674 O O . LYS A 1 85 ? -13.593 -7.372 12.100 1.00 95.38 85 LYS A O 1
ATOM 679 N N . ASN A 1 86 ? -15.676 -6.722 11.576 1.00 93.50 86 ASN A N 1
ATOM 680 C CA . ASN A 1 86 ? -16.247 -6.856 12.926 1.00 93.50 86 ASN A CA 1
ATOM 681 C C . ASN A 1 86 ? -15.396 -6.197 14.035 1.00 93.50 86 ASN A C 1
ATOM 683 O O . ASN A 1 86 ? -15.111 -6.814 15.059 1.00 93.50 86 ASN A O 1
ATOM 687 N N . GLY A 1 87 ? -14.926 -4.965 13.806 1.00 91.25 87 GLY A N 1
ATOM 688 C CA . GLY A 1 87 ? -14.081 -4.222 14.753 1.00 91.25 87 GLY A CA 1
ATOM 689 C C . GLY A 1 87 ? -12.619 -4.683 14.827 1.00 91.25 87 GLY A C 1
ATOM 690 O O . GLY A 1 87 ? -11.808 -4.041 15.490 1.00 91.25 87 GLY A O 1
ATOM 691 N N . ARG A 1 88 ? -12.242 -5.762 14.129 1.00 93.56 88 ARG A N 1
ATOM 692 C CA . ARG A 1 88 ? -10.845 -6.168 13.956 1.00 93.56 88 ARG A CA 1
ATOM 693 C C . ARG A 1 88 ? -10.243 -5.437 12.765 1.00 93.56 88 ARG A C 1
ATOM 695 O O . ARG A 1 88 ? -10.776 -5.521 11.662 1.00 93.56 88 ARG A O 1
ATOM 702 N N . GLN A 1 89 ? -9.088 -4.817 12.985 1.00 95.12 89 GLN A N 1
ATOM 703 C CA . GLN A 1 89 ? -8.295 -4.162 11.950 1.00 95.12 89 GLN A CA 1
ATOM 704 C C . GLN A 1 89 ? -6.958 -4.889 11.752 1.00 95.12 89 GLN A C 1
ATOM 706 O O . GLN A 1 89 ? -6.331 -5.337 12.715 1.00 95.12 89 GLN A O 1
ATOM 711 N N . VAL A 1 90 ? 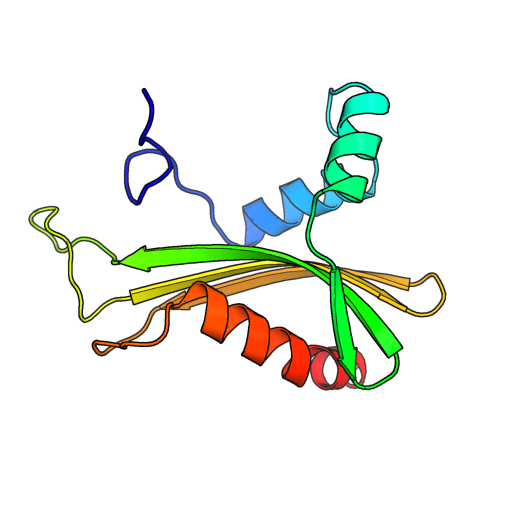-6.519 -5.031 10.501 1.00 96.56 90 VAL A N 1
ATOM 712 C CA . VAL A 1 90 ? -5.260 -5.691 10.130 1.00 96.56 90 VAL A CA 1
ATOM 713 C C . VAL A 1 90 ? -4.530 -4.853 9.090 1.00 96.56 90 VAL A C 1
ATOM 715 O O . VAL A 1 90 ? -5.048 -4.624 8.006 1.00 96.56 90 VAL A O 1
ATOM 718 N N . VAL A 1 91 ? -3.308 -4.425 9.401 1.00 98.12 91 VAL A N 1
ATOM 719 C CA . VAL A 1 91 ? -2.431 -3.707 8.464 1.0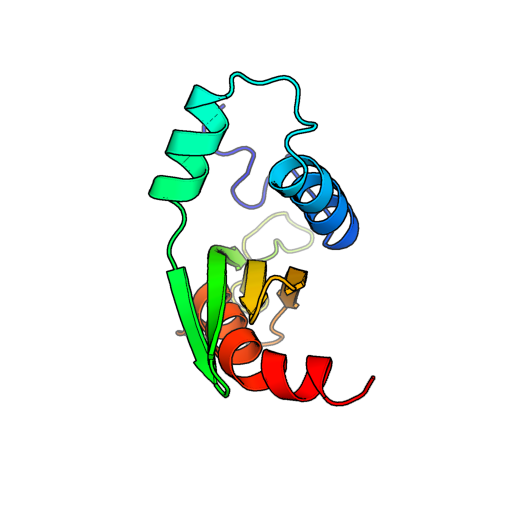0 98.12 91 VAL A CA 1
ATOM 720 C C . VAL A 1 91 ? -1.638 -4.704 7.618 1.00 98.12 91 VAL A C 1
ATOM 722 O O . VAL A 1 91 ? -1.162 -5.717 8.137 1.00 98.12 91 VAL A O 1
ATOM 725 N N . PHE A 1 92 ? -1.456 -4.410 6.331 1.00 98.19 92 PHE A N 1
ATOM 726 C CA . PHE A 1 92 ? -0.691 -5.247 5.409 1.00 98.19 92 PHE A CA 1
ATOM 727 C C . PHE A 1 92 ? 0.173 -4.423 4.443 1.00 98.19 92 PHE A C 1
ATOM 729 O O . PHE A 1 92 ? -0.076 -3.248 4.166 1.00 98.19 92 PHE A O 1
ATOM 736 N N . ALA A 1 93 ? 1.191 -5.087 3.898 1.00 98.38 93 ALA A N 1
ATOM 737 C CA . ALA A 1 93 ? 2.024 -4.577 2.824 1.00 98.38 93 ALA A CA 1
ATOM 738 C C . ALA A 1 93 ? 2.434 -5.744 1.919 1.00 98.38 93 ALA A C 1
ATOM 740 O O . ALA A 1 93 ? 3.172 -6.635 2.344 1.00 98.38 93 ALA A O 1
ATOM 741 N N . ARG A 1 94 ? 1.956 -5.737 0.674 1.00 97.88 94 ARG A N 1
ATOM 742 C CA . ARG A 1 94 ? 2.335 -6.688 -0.375 1.00 97.88 94 ARG A CA 1
ATOM 743 C C . ARG A 1 94 ? 3.302 -6.002 -1.330 1.00 97.88 94 ARG A C 1
ATOM 745 O O . ARG A 1 94 ? 2.976 -4.956 -1.890 1.00 97.88 94 ARG A O 1
ATOM 752 N N . LEU A 1 95 ? 4.471 -6.610 -1.503 1.00 97.88 95 LEU A N 1
ATOM 753 C CA . LEU A 1 95 ? 5.455 -6.253 -2.518 1.00 97.88 95 LEU A CA 1
ATOM 754 C C . LEU A 1 95 ? 5.707 -7.476 -3.392 1.00 97.88 95 LEU A C 1
ATOM 756 O O . LEU A 1 95 ? 6.105 -8.523 -2.886 1.00 97.88 95 LEU A O 1
ATOM 760 N N . GLU A 1 96 ? 5.527 -7.319 -4.694 1.00 96.38 96 GLU A N 1
ATOM 761 C CA . GLU A 1 96 ? 5.801 -8.350 -5.687 1.00 96.38 96 GLU A CA 1
ATOM 762 C C . GLU A 1 96 ? 6.823 -7.849 -6.695 1.00 96.38 96 GLU A C 1
ATOM 764 O O . GLU A 1 96 ? 6.712 -6.734 -7.206 1.00 96.38 96 GLU A O 1
ATOM 769 N N . ILE A 1 97 ? 7.812 -8.690 -6.995 1.00 95.81 97 ILE A N 1
ATOM 770 C CA . ILE A 1 97 ? 8.810 -8.434 -8.030 1.00 95.81 97 ILE A CA 1
ATOM 771 C C . ILE A 1 97 ? 8.703 -9.545 -9.067 1.00 95.81 97 ILE A C 1
ATOM 773 O O . ILE A 1 97 ? 9.049 -10.697 -8.797 1.00 95.81 97 ILE A O 1
ATOM 777 N N . GLY A 1 98 ? 8.224 -9.185 -10.253 1.00 93.81 98 GLY A N 1
ATOM 778 C CA . GLY A 1 98 ? 8.128 -10.094 -11.384 1.00 93.81 98 GLY A CA 1
ATOM 779 C C . GLY A 1 98 ? 9.500 -10.490 -11.928 1.00 93.81 98 GLY A C 1
ATOM 780 O O . GLY A 1 98 ? 10.517 -9.829 -11.691 1.00 93.81 98 GLY A O 1
ATOM 781 N N . LYS A 1 99 ? 9.514 -11.598 -12.669 1.00 94.31 99 LYS A N 1
ATOM 782 C CA . LYS A 1 99 ? 10.703 -12.132 -13.353 1.00 94.31 99 LYS A CA 1
ATOM 783 C C . LYS A 1 99 ? 10.608 -12.048 -14.879 1.00 94.31 99 LYS A C 1
ATOM 785 O O . LYS A 1 99 ? 11.573 -12.375 -15.560 1.00 94.31 99 LYS A O 1
ATOM 790 N N . GLU A 1 100 ? 9.465 -11.609 -15.388 1.00 93.88 100 GLU A N 1
ATOM 791 C CA . GLU A 1 100 ? 9.172 -11.438 -16.803 1.00 93.88 100 GLU A CA 1
ATOM 792 C C . GLU A 1 100 ? 8.329 -10.179 -17.012 1.00 93.88 100 GLU A C 1
ATOM 794 O O . GLU A 1 100 ? 7.793 -9.602 -16.059 1.00 93.88 100 GLU A O 1
ATOM 799 N N . LYS A 1 101 ? 8.245 -9.734 -18.266 1.00 94.00 101 LYS A N 1
ATOM 800 C CA . LYS A 1 101 ? 7.414 -8.593 -18.641 1.00 94.00 101 LYS A CA 1
ATOM 801 C C . LYS A 1 101 ? 5.937 -8.956 -18.468 1.00 94.00 101 LYS A C 1
ATOM 803 O O . LYS A 1 101 ? 5.529 -10.068 -18.778 1.00 94.00 101 LYS A O 1
ATOM 808 N N . SER A 1 102 ? 5.147 -7.998 -17.995 1.00 92.50 102 SER A N 1
ATOM 809 C CA . SER A 1 102 ? 3.706 -8.139 -17.789 1.00 92.50 102 SER A CA 1
ATOM 810 C C . SER A 1 102 ? 2.986 -6.918 -18.346 1.00 92.50 102 SER A C 1
ATOM 812 O O . SER A 1 102 ? 3.416 -5.790 -18.095 1.00 92.50 102 SER A O 1
ATOM 814 N N . ASP A 1 103 ? 1.870 -7.148 -19.035 1.00 92.75 103 ASP A N 1
ATOM 815 C CA . ASP A 1 103 ? 0.957 -6.086 -19.477 1.00 92.75 103 ASP A CA 1
ATOM 816 C C . ASP A 1 103 ? 0.003 -5.640 -18.354 1.00 92.75 103 ASP A C 1
ATOM 818 O O . ASP A 1 103 ? -0.584 -4.560 -18.408 1.00 92.75 103 ASP A O 1
ATOM 822 N N . ILE A 1 104 ? -0.118 -6.441 -17.290 1.00 94.12 104 ILE A N 1
ATOM 823 C CA . ILE A 1 104 ? -0.856 -6.079 -16.078 1.00 94.12 104 ILE A CA 1
ATOM 824 C C . ILE A 1 104 ? 0.065 -5.241 -15.178 1.00 94.12 104 ILE A C 1
ATOM 826 O O . ILE A 1 104 ? 1.159 -5.709 -14.831 1.00 94.12 104 ILE A O 1
ATOM 830 N N . PRO A 1 105 ? -0.351 -4.036 -14.738 1.00 95.62 105 PRO A N 1
ATOM 831 C CA . PRO A 1 105 ? 0.408 -3.255 -13.770 1.00 95.62 105 PRO A CA 1
ATOM 832 C C . PRO A 1 105 ? 0.604 -4.031 -12.463 1.00 95.62 105 PRO A C 1
ATOM 834 O O . PRO A 1 105 ? -0.366 -4.508 -11.871 1.00 95.62 105 PRO A O 1
ATOM 837 N N . GLY A 1 106 ? 1.842 -4.097 -11.965 1.00 96.19 106 GLY A N 1
ATOM 838 C CA . GLY A 1 106 ? 2.174 -4.901 -10.782 1.00 96.19 106 GLY A CA 1
ATOM 839 C C . GLY A 1 106 ? 1.321 -4.582 -9.548 1.00 96.19 106 GLY A C 1
ATOM 840 O O . GLY A 1 106 ? 0.922 -5.487 -8.825 1.00 96.19 106 GLY A O 1
ATOM 841 N N . GLY A 1 107 ? 0.988 -3.311 -9.309 1.00 97.38 107 GLY A N 1
ATOM 842 C CA . GLY A 1 107 ? 0.133 -2.917 -8.188 1.00 97.38 107 GLY A CA 1
ATOM 843 C C . GLY A 1 107 ? -1.330 -3.347 -8.331 1.00 97.38 107 GLY A C 1
ATOM 844 O O . GLY A 1 107 ? -1.998 -3.546 -7.318 1.00 97.38 107 GLY A O 1
ATOM 845 N N . SER A 1 108 ? -1.839 -3.504 -9.559 1.00 97.44 108 SER A N 1
ATOM 846 C CA . SER A 1 108 ? -3.180 -4.062 -9.797 1.00 97.44 108 SER A CA 1
ATOM 847 C C . SER A 1 108 ? -3.207 -5.543 -9.443 1.00 97.44 108 SER A C 1
ATOM 849 O O . SER A 1 108 ? -4.080 -5.965 -8.689 1.00 97.44 108 SER A O 1
ATOM 851 N N . LYS A 1 109 ? -2.189 -6.288 -9.895 1.00 96.38 109 LYS A N 1
ATOM 852 C CA . LYS A 1 109 ? -2.008 -7.699 -9.550 1.00 96.38 109 LYS A CA 1
ATOM 853 C C . LYS A 1 109 ? -1.877 -7.905 -8.037 1.00 96.38 109 LYS A C 1
ATOM 855 O O . LYS A 1 109 ? -2.650 -8.655 -7.458 1.00 96.38 109 LYS A O 1
ATOM 860 N N . ALA A 1 110 ? -0.970 -7.175 -7.384 1.00 97.75 110 ALA A N 1
ATOM 861 C CA . ALA A 1 110 ? -0.753 -7.288 -5.939 1.00 97.75 110 ALA A CA 1
ATOM 862 C C . ALA A 1 110 ? -2.022 -6.984 -5.119 1.00 97.75 110 ALA A C 1
ATOM 864 O O . ALA A 1 110 ? -2.229 -7.559 -4.051 1.00 97.75 110 ALA A O 1
ATOM 865 N N . ARG A 1 111 ? -2.878 -6.075 -5.608 1.00 98.00 111 ARG A N 1
ATOM 866 C CA . ARG A 1 111 ? -4.186 -5.807 -5.002 1.00 98.00 111 ARG A CA 1
ATOM 867 C C . ARG A 1 111 ? -5.112 -7.006 -5.135 1.00 98.00 111 ARG A C 1
ATOM 869 O O . ARG A 1 111 ? -5.685 -7.421 -4.135 1.00 98.00 111 ARG A O 1
ATOM 876 N N . GLU A 1 112 ? -5.284 -7.518 -6.346 1.00 96.62 112 GLU A N 1
ATOM 877 C CA . GLU A 1 112 ? -6.172 -8.653 -6.617 1.00 96.62 112 GLU A CA 1
ATOM 878 C C . GLU A 1 112 ? -5.763 -9.888 -5.810 1.00 96.62 112 GLU A C 1
ATOM 880 O O . GLU A 1 112 ? -6.614 -10.480 -5.147 1.00 96.62 112 GLU A O 1
ATOM 885 N N . ASP A 1 113 ? -4.463 -10.185 -5.752 1.00 95.88 113 ASP A N 1
ATOM 886 C CA . ASP A 1 113 ? -3.925 -11.292 -4.960 1.00 95.88 113 ASP A CA 1
ATOM 887 C C . ASP A 1 113 ? -4.268 -11.124 -3.465 1.00 95.88 113 ASP A C 1
ATOM 889 O O . ASP A 1 113 ? -4.786 -12.049 -2.843 1.00 95.88 113 ASP A O 1
ATOM 893 N N . ILE A 1 114 ? -4.098 -9.928 -2.881 1.00 96.50 114 ILE A N 1
ATOM 894 C CA . ILE A 1 114 ? -4.478 -9.678 -1.477 1.00 96.50 114 ILE A CA 1
ATOM 895 C C . ILE A 1 114 ? -5.984 -9.818 -1.241 1.00 96.50 114 ILE A C 1
ATOM 897 O O . ILE A 1 114 ? -6.376 -10.378 -0.219 1.00 96.50 114 ILE A O 1
ATOM 901 N N . LEU A 1 115 ? -6.838 -9.337 -2.149 1.00 96.06 115 LEU A N 1
A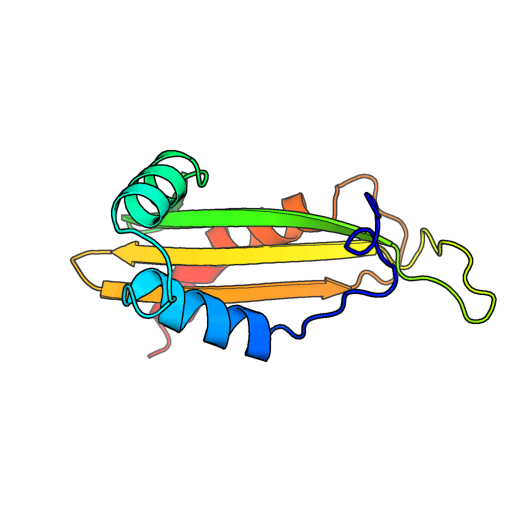TOM 902 C CA . LEU A 1 115 ? -8.294 -9.445 -1.979 1.00 96.06 115 LEU A CA 1
ATOM 903 C C . LEU A 1 115 ? -8.774 -10.906 -1.954 1.00 96.06 115 LEU A C 1
ATOM 905 O O . LEU A 1 115 ? -9.772 -11.204 -1.294 1.00 96.06 115 LEU A O 1
ATOM 909 N N . VAL A 1 116 ? -8.054 -11.805 -2.630 1.00 94.69 116 VAL A N 1
ATOM 910 C CA . VAL A 1 116 ? -8.321 -13.251 -2.633 1.00 94.69 116 VAL A CA 1
ATOM 911 C C . VAL A 1 116 ? -7.668 -13.955 -1.438 1.00 94.69 116 VAL A C 1
ATOM 913 O O . VAL A 1 116 ? -8.309 -14.777 -0.787 1.00 94.69 116 VAL A O 1
ATOM 916 N N . GLU A 1 117 ? -6.406 -13.647 -1.132 1.00 94.50 117 GLU A N 1
ATOM 917 C CA . GLU A 1 117 ? -5.615 -14.342 -0.106 1.00 94.50 117 GLU A CA 1
ATOM 918 C C . GLU A 1 117 ? -5.995 -13.938 1.329 1.00 94.50 117 GLU A C 1
ATOM 920 O O . GLU A 1 117 ? -5.827 -14.733 2.258 1.00 94.50 117 GLU A O 1
ATOM 925 N N . LEU A 1 118 ? -6.499 -12.715 1.542 1.00 93.69 118 LEU A N 1
ATOM 926 C CA . LEU A 1 118 ? -6.711 -12.146 2.878 1.00 93.69 118 LEU A CA 1
ATOM 927 C C . LEU A 1 118 ? -7.542 -13.045 3.818 1.00 93.69 118 LEU A C 1
ATOM 929 O O . LEU A 1 118 ? -7.099 -13.246 4.953 1.00 93.69 118 LEU A O 1
ATOM 933 N N . PRO A 1 119 ? -8.689 -13.624 3.410 1.00 89.44 119 PRO A N 1
ATOM 934 C CA . PRO A 1 119 ? -9.455 -14.510 4.286 1.00 89.44 119 PRO A CA 1
ATOM 935 C C . PRO A 1 119 ? -8.667 -15.758 4.696 1.00 89.44 119 PRO A C 1
ATOM 937 O O . PRO A 1 119 ? -8.647 -16.105 5.874 1.00 89.44 119 PRO A O 1
ATOM 940 N N . VAL A 1 120 ? -7.929 -16.370 3.764 1.00 91.31 120 VAL A N 1
ATOM 941 C CA . VAL A 1 120 ? -7.097 -17.557 4.028 1.00 91.31 120 VAL A CA 1
ATOM 942 C C . VAL A 1 120 ? -5.976 -17.227 5.015 1.00 91.31 120 VAL A C 1
ATOM 944 O O . VAL A 1 120 ? -5.752 -17.956 5.983 1.00 91.31 120 VAL A O 1
ATOM 947 N N . LEU A 1 121 ? -5.306 -16.087 4.826 1.00 90.69 121 LEU A N 1
ATOM 948 C CA . LEU A 1 121 ? -4.259 -15.612 5.736 1.00 90.69 121 LEU A CA 1
ATOM 949 C C . LEU A 1 121 ? -4.796 -15.342 7.149 1.00 90.69 121 LEU A C 1
ATOM 951 O O . LEU A 1 121 ? -4.046 -15.452 8.121 1.00 90.69 121 LEU A O 1
ATOM 955 N N . MET A 1 122 ? -6.074 -14.973 7.270 1.00 90.69 122 MET A N 1
ATOM 956 C CA . MET A 1 122 ? -6.730 -14.678 8.545 1.00 90.69 122 MET A CA 1
ATOM 957 C C . MET A 1 122 ? -7.401 -15.880 9.207 1.00 90.69 122 MET A C 1
ATOM 959 O O . MET A 1 122 ? -7.555 -15.841 10.427 1.00 90.69 122 MET A O 1
ATOM 963 N N . GLY A 1 123 ? -7.754 -16.917 8.446 1.00 80.06 123 GLY A N 1
ATOM 964 C CA . GLY A 1 123 ? -8.323 -18.170 8.952 1.00 80.06 123 GLY A CA 1
ATOM 965 C C . GLY A 1 123 ? -7.291 -19.152 9.516 1.00 80.06 123 GLY A C 1
ATOM 966 O O . GLY A 1 123 ? -7.640 -19.995 10.331 1.00 80.06 123 GLY A O 1
ATOM 967 N N . ASN A 1 124 ? -6.014 -19.020 9.143 1.00 61.44 124 ASN A N 1
ATOM 968 C CA . ASN A 1 124 ? -4.919 -19.879 9.621 1.00 61.44 124 ASN A CA 1
ATOM 969 C C . ASN A 1 124 ? -4.301 -19.413 10.960 1.00 61.44 124 ASN A C 1
ATOM 971 O O . ASN A 1 124 ? -3.091 -19.550 11.162 1.00 61.44 124 ASN A O 1
ATOM 975 N N . LYS A 1 125 ? -5.094 -18.817 11.856 1.00 51.81 125 LYS A N 1
ATOM 976 C CA . LYS A 1 125 ? -4.650 -18.346 13.178 1.00 51.81 125 LYS A CA 1
ATOM 977 C C . LYS A 1 125 ? -5.530 -18.871 14.295 1.00 51.81 125 LYS A C 1
ATOM 979 O O . LYS A 1 125 ? -6.765 -18.835 14.117 1.00 51.81 125 LYS A O 1
#

Secondary structure (DSSP, 8-state):
---TTTTSS----HHHHHHHHHHHHTT-SSS-HHHHHHHHHHS-EEEEGGGEEEEEEEEEEEEE-TTS-EEEEEEEEEEEEEEEETTEEEEEEEEEE-SS--SS-HHHHHHHHHHHHHHHHHH--

Radius of gyration: 15.84 Å; chains: 1; bounding box: 40×37×36 Å

Sequence (125 aa):
MTQSWLMSSLTISPKEQIQFLLRFVAHKLPVSEAAYDMAYATIPQYQAAEGWAVHGKSGSGWLRDNNGKINESRPQGWFVGWAEKNGRQVVFARLEIGKEKSDIPGGSKAREDILVELPVLMGNK